Protein AF-A0AAW6NM40-F1 (afdb_monomer)

Secondary structure (DSSP, 8-state):
--HHHHHHHHHHHHHHHHHHHTT----PPP-HHHHHHHHHHHHTT--HHHHHHHHT--HHHHHHHHHHHHHHHHHHTT--GGGS--HHHHHHTTS-S-------

Nearest PDB structures (foldseek):
  6pax-assembly1_A  TM=9.022E-01  e=2.496E-01  Homo sapiens
  4ldz-assembly1_B  TM=6.324E-01  e=5.866E-01  Bacillus subtilis subsp. subtilis str. 168
  5z58-assembly1_L  TM=5.433E-01  e=6.690E-01  Homo sapiens
  4ld5-assembly1_B  TM=5.411E-01  e=4.510E-01  Staphylococcus aureus

Organism: Enterobacter cloacae (NCBI:txid550)

Foldseek 3Di:
DVVVVVVVVVVVVVVVVVCVVVVVCPDDDDDVVLLVQLVVCVVVPDDLVRSCVVSVHDSVVSVVSVVVVVVVVCVVVVVDPVPPCDVVNVVVVVPPDDDDPDDD

Structure (mmCIF, N/CA/C/O backbone):
data_AF-A0AAW6NM40-F1
#
_entry.id   AF-A0AAW6NM40-F1
#
loop_
_atom_site.group_PDB
_atom_site.id
_atom_site.type_symbol
_atom_site.label_atom_id
_atom_site.label_alt_id
_atom_site.label_comp_id
_atom_site.label_asym_id
_atom_site.label_entity_id
_atom_site.label_seq_id
_atom_site.pdbx_PDB_ins_code
_atom_site.Cartn_x
_atom_site.Cartn_y
_atom_site.Cartn_z
_atom_site.occupancy
_atom_site.B_iso_or_equiv
_atom_site.auth_seq_id
_atom_site.auth_comp_id
_atom_site.auth_asym_id
_atom_site.auth_atom_id
_atom_site.pdbx_PDB_model_num
ATOM 1 N N . ALA A 1 1 ? 33.547 -6.654 -26.523 1.00 64.56 1 ALA A N 1
ATOM 2 C CA . ALA A 1 1 ? 33.025 -7.336 -25.311 1.00 64.56 1 ALA A CA 1
ATOM 3 C C . ALA A 1 1 ? 32.233 -6.397 -24.396 1.00 64.56 1 ALA A C 1
ATOM 5 O O . ALA A 1 1 ? 31.207 -6.816 -23.873 1.00 64.56 1 ALA A O 1
ATOM 6 N N . ARG A 1 2 ? 32.677 -5.146 -24.194 1.00 71.62 2 ARG A N 1
ATOM 7 C CA . ARG A 1 2 ? 31.922 -4.124 -23.448 1.00 71.62 2 ARG A CA 1
ATOM 8 C C . ARG A 1 2 ? 30.795 -3.500 -24.282 1.00 71.62 2 ARG A C 1
ATOM 10 O O . ARG A 1 2 ? 29.689 -3.334 -23.779 1.00 71.62 2 ARG A O 1
ATOM 17 N N . ASP A 1 3 ? 31.061 -3.280 -25.563 1.00 74.50 3 ASP A N 1
ATOM 18 C CA . ASP A 1 3 ? 30.148 -2.585 -26.480 1.00 74.50 3 ASP A CA 1
ATOM 19 C C . ASP A 1 3 ? 28.810 -3.334 -26.658 1.00 74.50 3 ASP A C 1
ATOM 21 O O . ASP A 1 3 ? 27.743 -2.752 -26.492 1.00 74.50 3 ASP A O 1
ATOM 25 N N . ASP A 1 4 ? 28.837 -4.666 -26.794 1.00 87.94 4 ASP A N 1
ATOM 26 C CA . ASP A 1 4 ? 27.619 -5.497 -26.887 1.00 87.94 4 ASP A CA 1
ATOM 27 C C . ASP A 1 4 ? 26.735 -5.473 -25.624 1.00 87.94 4 ASP A C 1
ATOM 29 O O . ASP A 1 4 ? 25.537 -5.788 -25.659 1.00 87.94 4 ASP A O 1
ATOM 33 N N . TYR A 1 5 ? 27.320 -5.186 -24.458 1.00 91.38 5 TYR A N 1
ATOM 34 C CA . TYR A 1 5 ? 26.565 -5.029 -23.217 1.00 91.38 5 TYR A CA 1
ATOM 35 C C . TYR A 1 5 ? 25.898 -3.657 -23.165 1.00 91.38 5 TYR A C 1
ATOM 37 O O . TYR A 1 5 ? 24.708 -3.572 -22.849 1.00 91.38 5 TYR A O 1
ATOM 45 N N . GLU A 1 6 ? 26.644 -2.606 -23.506 1.00 92.81 6 GLU A N 1
ATOM 46 C CA . GLU A 1 6 ? 26.133 -1.237 -23.516 1.00 92.81 6 GLU A CA 1
ATOM 47 C C . GLU A 1 6 ? 24.982 -1.095 -24.525 1.00 92.81 6 GLU A C 1
ATOM 49 O O . GLU A 1 6 ? 23.908 -0.629 -24.142 1.00 92.81 6 GLU A O 1
ATOM 54 N N . ASP A 1 7 ? 25.108 -1.668 -25.726 1.00 93.44 7 ASP A N 1
ATOM 55 C CA . ASP A 1 7 ? 24.051 -1.663 -26.746 1.00 93.44 7 ASP A CA 1
ATOM 56 C C . ASP A 1 7 ? 22.775 -2.400 -26.314 1.00 93.44 7 ASP A C 1
ATOM 58 O O . ASP A 1 7 ? 21.651 -1.964 -26.592 1.00 93.44 7 ASP A O 1
ATOM 62 N N . ARG A 1 8 ? 22.909 -3.539 -25.620 1.00 94.38 8 ARG A N 1
ATOM 63 C CA . ARG A 1 8 ? 21.748 -4.273 -25.086 1.00 94.38 8 ARG A CA 1
ATOM 64 C C . ARG A 1 8 ? 21.065 -3.496 -23.973 1.00 94.38 8 ARG A C 1
ATOM 66 O O . ARG A 1 8 ? 19.834 -3.462 -23.928 1.00 94.38 8 ARG A O 1
ATOM 73 N N . ARG A 1 9 ? 21.846 -2.872 -23.089 1.00 96.31 9 ARG A N 1
ATOM 74 C CA . ARG A 1 9 ? 21.320 -2.063 -21.988 1.00 96.31 9 ARG A CA 1
ATOM 75 C C . ARG A 1 9 ? 20.595 -0.836 -22.530 1.00 96.31 9 ARG A C 1
ATOM 77 O O . ARG A 1 9 ? 19.531 -0.488 -22.024 1.00 96.31 9 ARG A O 1
ATOM 84 N N . GLU A 1 10 ? 21.135 -0.226 -23.577 1.00 95.19 10 GLU A N 1
ATOM 85 C CA . GLU A 1 10 ? 20.557 0.929 -24.253 1.00 95.19 10 GLU A CA 1
ATOM 86 C C . GLU A 1 10 ? 19.210 0.598 -24.902 1.00 95.19 10 GLU A C 1
ATOM 88 O O . GLU A 1 10 ? 18.198 1.231 -24.592 1.00 95.19 10 GLU A O 1
ATOM 93 N N . ARG A 1 11 ? 19.155 -0.474 -25.701 1.00 96.19 11 ARG A N 1
ATOM 94 C CA . ARG A 1 11 ? 17.899 -0.959 -26.295 1.00 96.19 11 ARG A CA 1
ATOM 95 C C . ARG A 1 11 ? 16.868 -1.349 -25.241 1.00 96.19 11 ARG A C 1
ATOM 97 O O . ARG A 1 11 ? 15.688 -1.032 -25.384 1.00 96.19 11 ARG A O 1
ATOM 104 N N . GLN A 1 12 ? 17.296 -2.005 -24.162 1.00 96.44 12 GLN A N 1
ATOM 105 C CA . GLN A 1 12 ? 16.398 -2.348 -23.063 1.00 96.44 12 GLN A CA 1
ATOM 106 C C . GLN A 1 12 ? 15.850 -1.090 -22.378 1.00 96.44 12 GLN A C 1
ATOM 108 O O . GLN A 1 12 ? 14.657 -1.036 -22.088 1.00 96.44 12 GLN A O 1
ATOM 113 N N . ARG A 1 13 ? 16.684 -0.063 -22.162 1.00 96.94 13 ARG A N 1
ATOM 114 C CA . ARG A 1 13 ? 16.249 1.212 -21.580 1.00 96.94 13 ARG A CA 1
ATOM 115 C C . ARG A 1 13 ? 15.188 1.883 -22.448 1.00 96.94 13 ARG A C 1
ATOM 117 O O . ARG A 1 13 ? 14.131 2.221 -21.923 1.00 96.94 13 ARG A O 1
ATOM 124 N N . GLN A 1 14 ? 15.440 2.005 -23.751 1.00 97.06 14 GLN A N 1
ATOM 125 C CA . GLN A 1 14 ? 14.494 2.591 -24.708 1.00 97.06 14 GLN A CA 1
ATOM 126 C C . GLN A 1 14 ? 13.169 1.812 -24.732 1.00 97.06 14 GLN A C 1
ATOM 128 O O . GLN A 1 14 ? 12.092 2.400 -24.652 1.00 97.06 14 GLN A O 1
ATOM 133 N N . GLY A 1 15 ? 13.225 0.476 -24.742 1.00 96.75 15 GLY A N 1
ATOM 134 C CA . GLY A 1 15 ? 12.026 -0.364 -24.681 1.00 96.75 15 GLY A CA 1
ATOM 135 C C . GLY A 1 15 ? 11.232 -0.205 -23.377 1.00 96.75 15 GLY A C 1
ATOM 136 O O . GLY A 1 15 ? 10.004 -0.113 -23.407 1.00 96.75 15 GLY A O 1
ATOM 137 N N . ILE A 1 16 ? 11.918 -0.130 -22.229 1.00 96.12 16 ILE A N 1
ATOM 138 C CA . ILE A 1 16 ? 11.286 0.126 -20.925 1.00 96.12 16 ILE A CA 1
ATOM 139 C C . ILE A 1 16 ? 10.621 1.503 -20.919 1.00 96.12 16 ILE A C 1
ATOM 141 O O . ILE A 1 16 ? 9.510 1.632 -20.408 1.00 96.12 16 ILE A O 1
ATOM 145 N N . GLU A 1 17 ? 11.273 2.520 -21.475 1.00 96.31 17 GLU A N 1
ATOM 146 C CA . GLU A 1 17 ? 10.743 3.879 -21.544 1.00 96.31 17 GLU A CA 1
ATOM 147 C C . GLU A 1 17 ? 9.464 3.946 -22.383 1.00 96.31 17 GLU A C 1
ATOM 149 O O . GLU A 1 17 ? 8.436 4.404 -21.880 1.00 96.31 17 GLU A O 1
ATOM 154 N N . LEU A 1 18 ? 9.470 3.370 -23.588 1.00 96.81 18 LEU A N 1
ATOM 155 C CA . LEU A 1 18 ? 8.276 3.268 -24.433 1.00 96.81 18 LEU A CA 1
ATOM 156 C C . LEU A 1 18 ? 7.137 2.513 -23.727 1.00 96.81 18 LEU A C 1
ATOM 158 O O . LEU A 1 18 ? 5.9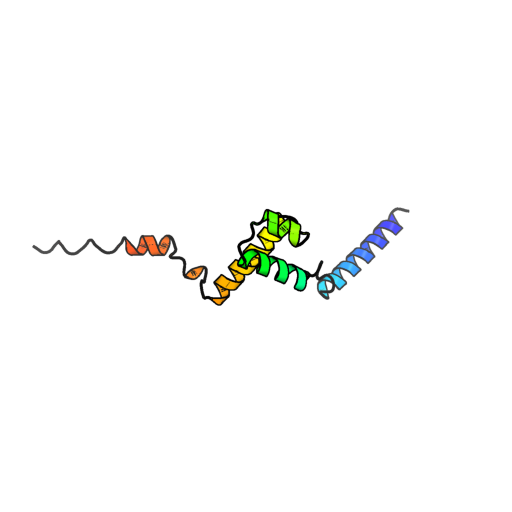81 2.933 -23.758 1.00 96.81 18 LEU A O 1
ATOM 162 N N . ALA A 1 19 ? 7.441 1.415 -23.030 1.00 94.62 19 ALA A N 1
ATOM 163 C CA . ALA A 1 19 ? 6.438 0.648 -22.292 1.00 94.62 19 ALA A CA 1
ATOM 164 C C . ALA A 1 19 ? 5.916 1.368 -21.029 1.00 94.62 19 ALA A C 1
ATOM 166 O O . ALA A 1 19 ? 4.756 1.168 -20.648 1.00 94.62 19 ALA A O 1
ATOM 167 N N . ARG A 1 20 ? 6.736 2.213 -20.386 1.00 93.81 20 ARG A N 1
ATOM 168 C CA . ARG A 1 20 ? 6.313 3.114 -19.300 1.00 93.81 20 ARG A CA 1
ATOM 169 C C . ARG A 1 20 ? 5.393 4.211 -19.827 1.00 93.81 20 ARG A C 1
ATOM 171 O O . ARG A 1 20 ? 4.332 4.398 -19.240 1.00 93.81 20 ARG A O 1
ATOM 178 N N . GLN A 1 21 ? 5.745 4.858 -20.941 1.00 94.56 21 GLN A N 1
ATOM 179 C CA . GLN A 1 21 ? 4.907 5.866 -21.606 1.00 94.56 21 GLN A CA 1
ATOM 180 C C . GLN A 1 21 ? 3.559 5.275 -22.045 1.00 94.56 21 GLN A C 1
ATOM 182 O O . GLN A 1 21 ? 2.512 5.872 -21.820 1.00 94.56 21 GLN A O 1
ATOM 187 N N . ALA A 1 22 ? 3.560 4.041 -22.559 1.00 95.06 22 ALA A N 1
ATOM 188 C CA . ALA A 1 22 ? 2.344 3.296 -22.890 1.00 95.06 22 ALA A CA 1
ATOM 189 C C . ALA A 1 22 ? 1.562 2.771 -21.661 1.00 95.06 22 ALA A C 1
ATOM 191 O O . ALA A 1 22 ? 0.585 2.035 -21.816 1.00 95.06 22 ALA A O 1
ATOM 192 N N . GLY A 1 23 ? 1.991 3.074 -20.429 1.00 91.69 23 GLY A N 1
ATOM 193 C CA . GLY A 1 23 ? 1.272 2.728 -19.198 1.00 91.69 23 GLY A CA 1
ATOM 194 C C . GLY A 1 23 ? 1.181 1.226 -18.896 1.00 91.69 23 GLY A C 1
ATOM 195 O O . GLY A 1 23 ? 0.282 0.789 -18.167 1.00 91.69 23 GLY A O 1
ATOM 196 N N . ARG A 1 24 ? 2.081 0.403 -19.455 1.00 92.25 24 ARG A N 1
ATOM 197 C CA . ARG A 1 24 ? 2.042 -1.064 -19.284 1.00 92.25 24 ARG A CA 1
ATOM 198 C C . ARG A 1 24 ? 2.490 -1.498 -17.885 1.00 92.25 24 ARG A C 1
ATOM 200 O O . ARG A 1 24 ? 1.982 -2.484 -17.353 1.00 92.25 24 ARG A O 1
ATOM 207 N N . TYR A 1 25 ? 3.391 -0.745 -17.257 1.00 91.69 25 TYR A N 1
ATOM 208 C CA . TYR A 1 25 ? 3.877 -1.016 -15.902 1.00 91.69 25 TYR A CA 1
ATOM 209 C C . TYR A 1 25 ? 2.946 -0.416 -14.841 1.00 91.69 25 TYR A C 1
ATOM 211 O O . TYR A 1 25 ? 3.161 0.690 -14.362 1.00 91.69 25 TYR A O 1
ATOM 219 N N . LYS A 1 26 ? 1.917 -1.170 -14.440 1.00 89.31 26 LYS A N 1
ATOM 220 C CA . LYS A 1 26 ? 0.949 -0.762 -13.396 1.00 89.31 26 LYS A CA 1
ATOM 221 C C . LYS A 1 26 ? 1.322 -1.230 -11.981 1.00 89.31 26 LYS A C 1
ATOM 223 O O . LYS A 1 26 ? 0.546 -1.056 -11.046 1.00 89.31 26 LYS A O 1
ATOM 228 N N . GLY A 1 27 ? 2.490 -1.858 -11.830 1.00 91.38 27 GLY A N 1
ATOM 229 C CA . GLY A 1 27 ? 2.925 -2.476 -10.578 1.00 91.38 27 GLY A CA 1
ATOM 230 C C . GLY A 1 27 ? 2.069 -3.678 -10.159 1.00 91.38 27 GLY A C 1
ATOM 231 O O . GLY A 1 27 ? 1.289 -4.230 -10.941 1.00 91.38 27 GLY A O 1
ATOM 232 N N . ARG A 1 28 ? 2.229 -4.104 -8.901 1.00 89.62 28 ARG A N 1
ATOM 233 C CA . ARG A 1 28 ? 1.450 -5.206 -8.323 1.00 89.62 28 ARG A CA 1
ATOM 234 C C . ARG A 1 28 ? 0.054 -4.713 -7.957 1.00 89.62 28 ARG A C 1
ATOM 236 O O . ARG A 1 28 ? -0.097 -3.861 -7.086 1.00 89.62 28 ARG A O 1
ATOM 243 N N . ARG A 1 29 ? -0.973 -5.294 -8.578 1.00 87.25 29 ARG A N 1
ATOM 244 C CA . ARG A 1 29 ? -2.366 -5.000 -8.223 1.00 87.25 29 ARG A CA 1
ATOM 245 C C . ARG A 1 29 ? -2.686 -5.529 -6.827 1.00 87.25 29 ARG A C 1
ATOM 247 O O . ARG A 1 29 ? -2.255 -6.620 -6.446 1.00 87.25 29 ARG A O 1
ATOM 254 N N . ALA A 1 30 ? -3.438 -4.742 -6.067 1.00 88.31 30 ALA A N 1
ATOM 255 C CA . ALA A 1 30 ? -3.975 -5.181 -4.790 1.00 88.31 30 ALA A CA 1
ATOM 256 C C . ALA A 1 30 ? -5.041 -6.266 -5.006 1.00 88.31 30 ALA A C 1
ATOM 258 O O . ALA A 1 30 ? -5.800 -6.200 -5.968 1.00 88.31 30 ALA A O 1
ATOM 259 N N . ASP A 1 31 ? -5.103 -7.242 -4.099 1.00 91.44 31 ASP A N 1
ATOM 260 C CA . ASP A 1 31 ? -6.164 -8.250 -4.084 1.00 91.44 31 ASP A CA 1
ATOM 261 C C . ASP A 1 31 ? -7.399 -7.660 -3.376 1.00 91.44 31 ASP A C 1
ATOM 263 O O . ASP A 1 31 ? -7.349 -7.437 -2.159 1.00 91.44 31 ASP A O 1
ATOM 267 N N . PRO A 1 32 ? -8.493 -7.367 -4.102 1.00 91.00 32 PRO A N 1
ATOM 268 C CA . PRO A 1 32 ? -9.659 -6.711 -3.521 1.00 91.00 32 PRO A CA 1
ATOM 269 C C . PRO A 1 32 ? -10.373 -7.600 -2.498 1.00 91.00 32 PRO A C 1
ATOM 271 O O . PRO A 1 32 ? -10.874 -7.084 -1.501 1.00 91.00 32 PRO A O 1
ATOM 274 N N . LYS A 1 33 ? -10.376 -8.928 -2.687 1.00 92.44 33 LYS A N 1
ATOM 275 C CA . LYS A 1 33 ? -11.073 -9.862 -1.790 1.00 92.44 33 LYS A CA 1
ATOM 276 C C . LYS A 1 33 ? -10.390 -9.916 -0.430 1.00 92.44 33 LYS A C 1
ATOM 278 O O . LYS A 1 33 ? -11.038 -9.749 0.600 1.00 92.44 33 LYS A O 1
ATOM 283 N N . ARG A 1 34 ? -9.063 -10.071 -0.425 1.00 91.88 34 ARG A N 1
ATOM 284 C CA . ARG A 1 34 ? -8.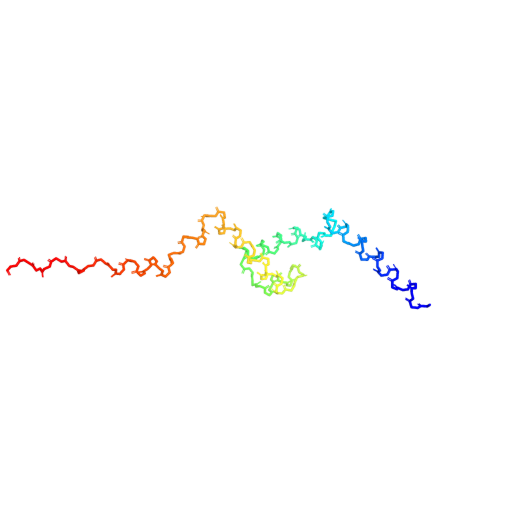278 -10.072 0.821 1.00 91.88 34 ARG A CA 1
ATOM 285 C C . ARG A 1 34 ? -8.362 -8.734 1.548 1.00 91.88 34 ARG A C 1
ATOM 287 O O . ARG A 1 34 ? -8.430 -8.698 2.772 1.00 91.88 34 ARG A O 1
ATOM 294 N N . ARG A 1 35 ? -8.390 -7.620 0.811 1.00 94.12 35 ARG A N 1
ATOM 295 C CA . ARG A 1 35 ? -8.580 -6.296 1.417 1.00 94.12 35 ARG A CA 1
ATOM 296 C C . ARG A 1 35 ? -9.960 -6.148 2.052 1.00 94.12 35 ARG A C 1
ATOM 298 O O . ARG A 1 35 ? -10.034 -5.663 3.175 1.00 94.12 35 ARG A O 1
ATOM 305 N N . ALA A 1 36 ? -11.021 -6.607 1.390 1.00 93.81 36 ALA A N 1
ATOM 306 C CA . ALA A 1 36 ? -12.365 -6.616 1.965 1.00 93.81 36 ALA A CA 1
ATOM 307 C C . ALA A 1 36 ? -12.429 -7.452 3.255 1.00 93.81 36 ALA A C 1
ATOM 309 O O . ALA A 1 36 ? -13.019 -7.013 4.238 1.00 93.81 36 ALA A O 1
ATOM 310 N N . GLN A 1 37 ? -11.745 -8.601 3.293 1.00 94.81 37 GLN A N 1
ATOM 311 C CA . GLN A 1 37 ? -11.633 -9.427 4.498 1.00 94.81 37 GLN A CA 1
ATOM 312 C C . GLN A 1 37 ? -10.968 -8.674 5.663 1.00 94.81 37 GLN A C 1
ATOM 314 O O . GLN A 1 37 ? -11.485 -8.694 6.777 1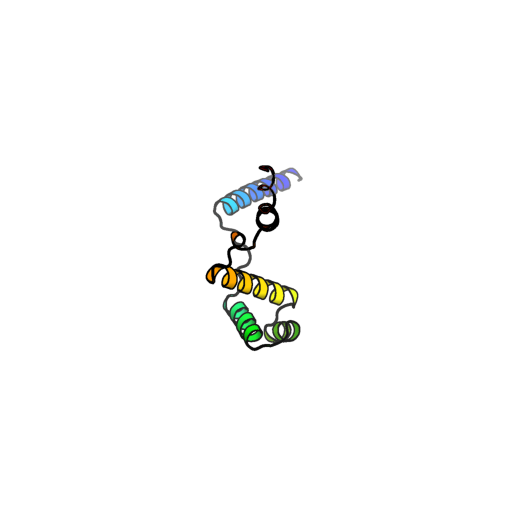.00 94.81 37 GLN A O 1
ATOM 319 N N . VAL A 1 38 ? -9.858 -7.966 5.415 1.00 95.25 38 VAL A N 1
ATOM 320 C CA . VAL A 1 38 ? -9.196 -7.130 6.437 1.00 95.25 38 VAL A CA 1
ATOM 321 C C . VAL A 1 38 ? -10.150 -6.065 6.975 1.00 95.25 38 VAL A C 1
ATOM 323 O O . VAL A 1 38 ? -10.222 -5.866 8.185 1.00 95.25 38 VAL A O 1
ATOM 326 N N . VAL A 1 39 ? -10.898 -5.393 6.097 1.00 95.25 39 VAL A N 1
ATOM 327 C CA . VAL A 1 39 ? -11.859 -4.359 6.506 1.00 95.25 39 VAL A CA 1
ATOM 328 C C . VAL A 1 39 ? -12.982 -4.950 7.351 1.00 95.25 39 VAL A C 1
ATOM 330 O O . VAL A 1 39 ? -13.295 -4.391 8.398 1.00 95.25 39 VAL A O 1
ATOM 333 N N . ALA A 1 40 ? -13.544 -6.091 6.949 1.00 95.62 40 ALA A N 1
ATOM 334 C CA . ALA A 1 40 ? -14.596 -6.769 7.702 1.00 95.62 40 ALA A CA 1
ATOM 335 C C . ALA A 1 40 ? -14.131 -7.147 9.119 1.00 95.62 40 ALA A C 1
ATOM 337 O O . ALA A 1 40 ? -14.808 -6.822 10.090 1.00 95.62 40 ALA A O 1
ATOM 338 N N . LEU A 1 41 ? -12.936 -7.738 9.244 1.00 95.31 41 LEU A N 1
ATOM 339 C CA . LEU A 1 41 ? -12.343 -8.100 10.537 1.00 95.31 41 LEU A CA 1
ATOM 340 C C . LEU A 1 41 ? -12.065 -6.874 11.423 1.00 95.31 41 LEU A C 1
ATOM 342 O O . LEU A 1 41 ? -12.237 -6.916 12.640 1.00 95.31 41 LEU A O 1
ATOM 346 N N . ARG A 1 42 ? -11.643 -5.753 10.830 1.00 95.19 42 ARG A N 1
ATOM 347 C CA . ARG A 1 42 ? -11.425 -4.511 11.583 1.00 95.19 42 ARG A CA 1
ATOM 348 C C . ARG A 1 42 ? -12.736 -3.880 12.041 1.00 95.19 42 ARG A C 1
ATOM 350 O O . ARG A 1 42 ? -12.803 -3.432 13.182 1.00 95.19 42 ARG A O 1
ATOM 357 N N . LYS A 1 43 ? -13.775 -3.895 11.201 1.00 94.31 43 LYS A N 1
ATOM 358 C CA . LYS A 1 43 ? -15.119 -3.415 11.561 1.00 94.31 43 LYS A CA 1
ATOM 359 C C . LYS A 1 43 ? -15.784 -4.289 12.630 1.00 94.31 43 LYS A C 1
ATOM 361 O O . LYS A 1 43 ? -16.529 -3.761 13.443 1.00 94.31 43 LYS A O 1
ATOM 366 N N . SER A 1 44 ? -15.462 -5.583 12.700 1.00 94.44 44 SER A N 1
ATOM 367 C CA . SER A 1 44 ? -15.938 -6.477 13.766 1.00 94.44 44 SER A CA 1
ATOM 368 C C . SER A 1 44 ? -15.151 -6.371 15.084 1.00 94.44 44 SER A C 1
ATOM 370 O O . SER A 1 44 ? -15.376 -7.171 15.987 1.00 94.44 44 SER A O 1
ATOM 372 N N . GLY A 1 45 ? -14.215 -5.422 15.212 1.00 94.50 45 GLY A N 1
ATOM 373 C CA . GLY A 1 45 ? -13.527 -5.118 16.474 1.00 94.50 45 GLY A CA 1
ATOM 374 C C . GLY A 1 45 ? -12.248 -5.915 16.761 1.00 94.50 45 GLY A C 1
ATOM 375 O O . GLY A 1 45 ? -11.664 -5.749 17.832 1.00 94.50 45 GLY A O 1
ATOM 376 N N . TYR A 1 46 ? -11.751 -6.747 15.836 1.00 95.44 46 TYR A N 1
ATOM 377 C CA . TYR A 1 46 ? -10.487 -7.466 16.054 1.00 95.44 46 TYR A CA 1
ATOM 378 C C . TYR A 1 46 ? -9.291 -6.515 16.113 1.00 95.44 46 TYR A C 1
ATOM 380 O O . TYR A 1 46 ? -9.204 -5.554 15.348 1.00 95.44 46 TYR A O 1
ATOM 388 N N . SER A 1 47 ? -8.303 -6.824 16.961 1.00 95.94 47 SER A N 1
ATOM 389 C CA . SER A 1 47 ? -7.041 -6.076 17.025 1.00 95.94 47 SER A CA 1
ATOM 390 C C . SER A 1 47 ? -6.248 -6.168 15.712 1.00 95.94 47 SER A C 1
ATOM 392 O O . SER A 1 47 ? -6.467 -7.053 14.880 1.00 95.94 47 SER A O 1
ATOM 394 N N . ILE A 1 48 ? -5.303 -5.245 15.511 1.00 94.56 48 ILE A N 1
ATOM 395 C CA . ILE A 1 48 ? -4.477 -5.194 14.292 1.00 94.56 48 ILE A CA 1
ATOM 396 C C . ILE A 1 48 ? -3.660 -6.479 14.132 1.00 94.56 48 ILE A C 1
ATOM 398 O O . ILE A 1 48 ? -3.625 -7.044 13.041 1.00 94.56 48 ILE A O 1
ATOM 402 N N . ASN A 1 49 ? -3.054 -6.963 15.219 1.00 96.19 49 ASN A N 1
ATOM 403 C CA . ASN A 1 49 ? -2.260 -8.191 15.203 1.00 96.19 49 ASN A CA 1
ATOM 404 C C . ASN A 1 49 ? -3.140 -9.406 14.903 1.00 96.19 49 ASN A C 1
ATOM 406 O O . ASN A 1 49 ? -2.802 -10.205 14.035 1.00 96.19 49 ASN A O 1
ATOM 410 N N . LYS A 1 50 ? -4.324 -9.488 15.525 1.00 95.06 50 LYS A N 1
ATOM 411 C CA . LYS A 1 50 ? -5.228 -10.612 15.278 1.00 95.06 50 LYS A CA 1
ATOM 412 C C . LYS A 1 50 ? -5.761 -10.626 13.845 1.00 95.06 50 LYS A C 1
ATOM 414 O O . LYS A 1 50 ? -5.866 -11.677 13.225 1.00 95.06 50 LYS A O 1
ATOM 419 N N . THR A 1 51 ? -6.041 -9.449 13.293 1.00 96.12 51 THR A N 1
ATOM 420 C CA . THR A 1 51 ? -6.452 -9.299 11.892 1.00 96.12 51 THR A CA 1
ATOM 421 C C . THR A 1 51 ? -5.333 -9.704 10.930 1.00 96.12 51 THR A C 1
ATOM 423 O O . THR A 1 51 ? -5.596 -10.346 9.919 1.00 96.12 51 THR A O 1
ATOM 426 N N . ALA A 1 52 ? -4.087 -9.336 11.240 1.00 95.81 52 ALA A N 1
ATOM 427 C CA . ALA A 1 52 ? -2.911 -9.676 10.445 1.00 95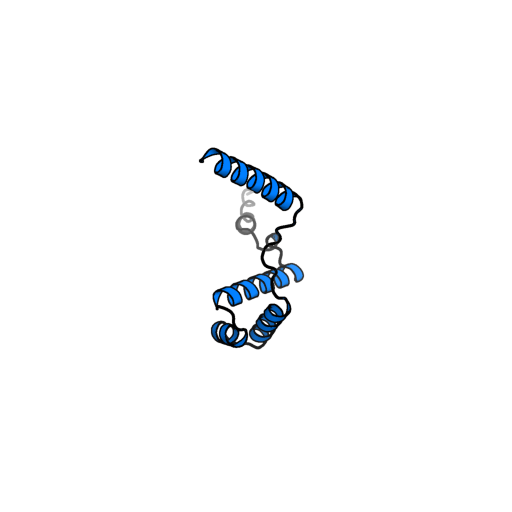.81 52 ALA A CA 1
ATOM 428 C C . ALA A 1 52 ? -2.711 -11.199 10.353 1.00 95.81 52 ALA A C 1
ATOM 430 O O . ALA A 1 52 ? -2.565 -11.723 9.249 1.00 95.81 52 ALA A O 1
ATOM 431 N N . GLU A 1 53 ? -2.815 -11.903 11.484 1.00 95.06 53 GLU A N 1
ATOM 432 C CA . GLU A 1 53 ? -2.785 -13.371 11.543 1.00 95.06 53 GLU A CA 1
ATOM 433 C C . GLU A 1 53 ? -3.893 -14.004 10.692 1.00 95.06 53 GLU A C 1
ATOM 435 O O . GLU A 1 53 ? -3.617 -14.847 9.842 1.00 95.06 53 GLU A O 1
ATOM 440 N N . LEU A 1 54 ? -5.146 -13.573 10.883 1.00 93.50 54 LEU A N 1
ATOM 441 C CA . LEU A 1 54 ? -6.312 -14.170 10.220 1.00 93.50 54 LEU A CA 1
ATOM 442 C C . LEU A 1 54 ? -6.362 -13.892 8.710 1.00 93.50 54 LEU A C 1
ATOM 444 O O . LEU A 1 54 ? -6.828 -14.732 7.944 1.00 93.50 54 LEU A O 1
ATOM 448 N N . ALA A 1 55 ? -5.893 -12.721 8.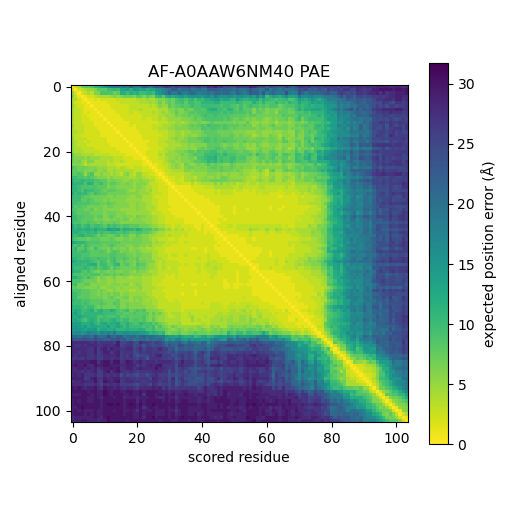272 1.00 91.69 55 ALA A N 1
ATOM 449 C CA . ALA A 1 55 ? -5.864 -12.337 6.860 1.00 91.69 55 ALA A CA 1
ATOM 450 C C . ALA A 1 55 ? -4.566 -12.750 6.135 1.00 91.69 55 ALA A C 1
ATOM 452 O O . ALA A 1 55 ? -4.463 -12.580 4.917 1.00 91.69 55 ALA A O 1
ATOM 453 N N . GLY A 1 56 ? -3.560 -13.252 6.862 1.00 92.94 56 GLY A N 1
ATOM 454 C CA . GLY A 1 56 ? -2.249 -13.602 6.307 1.00 92.94 56 GLY A CA 1
ATOM 455 C C . GLY A 1 56 ? -1.454 -12.390 5.806 1.00 92.94 56 GLY A C 1
ATOM 456 O O . GLY A 1 56 ? -0.764 -12.472 4.788 1.00 92.94 56 GLY A O 1
ATOM 457 N N . TYR A 1 57 ? -1.575 -11.247 6.484 1.00 94.94 57 TYR A N 1
ATOM 458 C CA . TYR A 1 57 ? -0.844 -10.016 6.173 1.00 94.94 57 TYR A CA 1
ATOM 459 C C . TYR A 1 57 ? 0.076 -9.600 7.318 1.00 94.94 57 TYR A C 1
ATOM 461 O O . TYR A 1 57 ? -0.084 -10.029 8.451 1.00 94.94 57 TYR A O 1
ATOM 469 N N . SER A 1 58 ? 1.034 -8.713 7.036 1.00 95.69 58 SER A N 1
ATOM 470 C CA . SER A 1 58 ? 1.795 -8.049 8.095 1.00 95.69 58 SER A CA 1
ATOM 471 C C . SER A 1 58 ? 0.952 -6.967 8.776 1.00 95.69 58 SER A C 1
ATOM 473 O O . SER A 1 58 ? 0.080 -6.349 8.156 1.00 95.69 58 SER A O 1
ATOM 475 N N . ALA A 1 59 ? 1.258 -6.663 10.039 1.00 95.75 59 ALA A N 1
ATOM 476 C CA . ALA A 1 59 ? 0.605 -5.573 10.766 1.00 95.75 59 ALA A CA 1
ATOM 477 C C . ALA A 1 59 ? 0.726 -4.221 10.032 1.00 95.75 59 ALA A C 1
ATOM 479 O O . ALA A 1 59 ? -0.220 -3.435 10.023 1.00 95.75 59 ALA A O 1
ATOM 480 N N . ALA A 1 60 ? 1.856 -3.961 9.363 1.00 96.94 60 ALA A N 1
ATOM 481 C CA . ALA A 1 60 ? 2.056 -2.753 8.561 1.00 96.94 60 ALA A CA 1
ATOM 482 C C . ALA A 1 60 ? 1.089 -2.680 7.366 1.00 96.94 60 ALA A C 1
ATOM 484 O O . ALA A 1 60 ? 0.495 -1.633 7.107 1.00 96.94 60 ALA A O 1
ATOM 485 N N . GLN A 1 61 ? 0.875 -3.803 6.674 1.00 94.94 61 GLN A N 1
ATOM 486 C CA . GLN A 1 61 ? -0.076 -3.881 5.568 1.00 94.94 61 GLN A CA 1
ATOM 487 C C . GLN A 1 61 ? -1.513 -3.645 6.059 1.00 94.94 61 GLN A C 1
ATOM 489 O O . GLN A 1 61 ? -2.251 -2.897 5.423 1.00 94.94 61 GLN A O 1
ATOM 494 N N . VAL A 1 62 ? -1.900 -4.227 7.200 1.00 96.12 62 VAL A N 1
ATOM 495 C CA . VAL A 1 62 ? -3.227 -4.009 7.805 1.00 96.12 62 VAL A CA 1
ATOM 496 C C . VAL A 1 62 ? -3.430 -2.538 8.174 1.00 96.12 62 VAL A C 1
ATOM 498 O O . VAL A 1 62 ? -4.461 -1.968 7.824 1.00 96.12 62 VAL A O 1
ATOM 501 N N . LYS A 1 63 ? -2.438 -1.896 8.807 1.00 96.50 63 LYS A N 1
ATOM 502 C CA . LYS A 1 63 ? -2.475 -0.458 9.131 1.00 96.50 63 LYS A CA 1
ATOM 503 C C . LYS A 1 63 ? -2.669 0.402 7.884 1.00 96.50 63 LYS A C 1
ATOM 505 O O . LYS A 1 63 ? -3.535 1.270 7.876 1.00 96.50 63 LYS A O 1
ATOM 510 N N . ARG A 1 64 ? -1.909 0.128 6.820 1.00 95.19 64 ARG A N 1
ATOM 511 C CA . ARG A 1 64 ? -2.022 0.854 5.548 1.00 95.19 64 ARG A CA 1
ATOM 512 C C . ARG A 1 64 ? -3.407 0.695 4.920 1.00 95.19 64 ARG A C 1
ATOM 514 O O . ARG A 1 64 ? -4.013 1.687 4.535 1.00 95.19 64 ARG A O 1
ATOM 521 N N . ILE A 1 65 ? -3.922 -0.536 4.848 1.00 94.31 65 ILE A N 1
ATOM 522 C CA . ILE A 1 65 ? -5.268 -0.810 4.318 1.00 94.31 65 ILE A CA 1
ATOM 523 C C . ILE A 1 65 ? -6.325 -0.046 5.125 1.00 94.31 65 ILE A C 1
ATOM 525 O O . ILE A 1 65 ? -7.226 0.540 4.535 1.00 94.31 65 ILE A O 1
ATOM 529 N N . TRP A 1 66 ? -6.204 -0.032 6.455 1.00 95.25 66 TRP A N 1
ATOM 530 C CA . TRP A 1 66 ? -7.146 0.657 7.336 1.00 95.25 66 TRP A CA 1
ATOM 531 C C . TRP A 1 66 ? -7.109 2.181 7.172 1.00 95.25 66 TRP A C 1
ATOM 533 O O . TRP A 1 66 ? -8.161 2.807 7.083 1.00 95.25 66 TRP A O 1
ATOM 543 N N . ALA A 1 67 ? -5.917 2.772 7.062 1.00 93.81 67 ALA A N 1
ATOM 544 C CA . ALA A 1 67 ? -5.759 4.203 6.813 1.00 93.81 67 ALA A CA 1
ATOM 545 C C . ALA A 1 67 ? -6.369 4.623 5.464 1.00 93.81 67 ALA A C 1
ATOM 547 O O . ALA A 1 67 ? -7.098 5.608 5.402 1.00 93.81 67 ALA A O 1
ATOM 548 N N . GLU A 1 68 ? -6.133 3.847 4.400 1.00 93.25 68 GLU A N 1
ATOM 549 C CA . GLU A 1 68 ? -6.715 4.105 3.074 1.00 93.25 68 GLU A CA 1
ATOM 550 C C . GLU A 1 68 ? -8.255 4.078 3.108 1.00 93.25 68 GLU A C 1
ATOM 552 O O . GLU A 1 68 ? -8.901 4.885 2.445 1.00 93.25 68 GLU A O 1
ATOM 557 N N . VAL A 1 69 ? -8.849 3.174 3.896 1.00 93.00 69 VAL A N 1
ATOM 558 C CA . VAL A 1 69 ? -10.311 3.068 4.050 1.00 93.00 69 VAL A CA 1
ATOM 559 C C . VAL A 1 69 ? -10.872 4.233 4.855 1.00 93.00 69 VAL A C 1
ATOM 561 O O . VAL A 1 69 ? -11.829 4.852 4.410 1.00 93.00 69 VAL A O 1
ATOM 564 N N . SER A 1 70 ? -10.248 4.586 5.980 1.00 89.00 70 SER A N 1
ATOM 565 C CA . SER A 1 70 ? -10.676 5.724 6.800 1.00 89.00 70 SER A CA 1
ATOM 566 C C . SER A 1 70 ? -10.598 7.047 6.031 1.00 89.00 70 SER A C 1
ATOM 568 O O . SER A 1 70 ? -11.522 7.850 6.100 1.00 89.00 70 SER A O 1
ATOM 570 N N . GLN A 1 71 ? -9.549 7.253 5.229 1.00 87.06 71 GLN A N 1
ATOM 571 C CA . GLN A 1 71 ? -9.450 8.420 4.347 1.00 87.06 71 GLN A CA 1
ATOM 572 C C . GLN A 1 71 ? -10.519 8.416 3.249 1.00 87.06 71 GLN A C 1
ATOM 574 O O . GLN A 1 71 ? -11.018 9.476 2.881 1.00 87.06 71 GLN A O 1
ATOM 579 N N . ALA A 1 72 ? -10.859 7.249 2.696 1.00 87.19 72 ALA A N 1
ATOM 580 C CA . ALA A 1 72 ? -11.928 7.138 1.709 1.00 87.19 72 ALA A CA 1
ATOM 581 C C . ALA A 1 72 ? -13.299 7.452 2.328 1.00 87.19 72 ALA A C 1
ATOM 583 O O . ALA A 1 72 ? -14.063 8.207 1.733 1.00 87.19 72 ALA A O 1
ATOM 584 N N . GLU A 1 73 ? -13.580 6.935 3.526 1.00 86.25 73 GLU A N 1
ATOM 585 C CA . GLU A 1 73 ? -14.797 7.238 4.287 1.00 86.25 73 GLU A CA 1
ATOM 586 C C . GLU A 1 73 ? -14.863 8.739 4.629 1.00 86.25 73 GLU A C 1
ATOM 588 O O . GLU A 1 73 ? -15.870 9.378 4.345 1.00 86.25 73 GLU A O 1
ATOM 593 N N . ALA A 1 74 ? -13.773 9.346 5.114 1.00 83.06 74 ALA A N 1
ATOM 594 C CA . ALA A 1 74 ? -13.707 10.786 5.394 1.00 83.06 74 ALA A CA 1
ATOM 595 C C . ALA A 1 74 ? -14.031 11.646 4.157 1.00 83.06 74 ALA A C 1
ATOM 597 O O . ALA A 1 74 ? -14.847 12.562 4.231 1.00 83.06 74 ALA A O 1
ATOM 598 N N . LYS A 1 75 ? -13.465 11.297 2.994 1.00 81.88 75 LYS A N 1
ATOM 599 C CA . LYS A 1 75 ? -13.768 11.968 1.718 1.00 81.88 75 LYS A CA 1
ATOM 600 C C . LYS A 1 75 ? -15.229 11.806 1.302 1.00 81.88 75 LYS A C 1
ATOM 602 O O . LYS A 1 75 ? -15.811 12.741 0.767 1.00 81.88 75 LYS A O 1
ATOM 607 N N . GLN A 1 76 ? -15.819 10.628 1.518 1.00 80.00 76 GLN A N 1
ATOM 608 C CA . GLN A 1 76 ? -17.225 10.374 1.188 1.00 80.00 76 GLN A CA 1
ATOM 609 C C . GLN A 1 76 ? -18.190 11.129 2.102 1.00 80.00 76 GLN A C 1
ATOM 611 O O . GLN A 1 76 ? -19.228 11.587 1.637 1.00 80.00 76 GLN A O 1
ATOM 616 N N . HIS A 1 77 ? -17.842 11.283 3.377 1.00 76.44 77 HIS A N 1
ATOM 617 C CA . HIS A 1 77 ? -18.650 12.005 4.356 1.00 76.44 77 HIS A CA 1
ATOM 618 C C . HIS A 1 77 ? -18.435 13.526 4.331 1.00 76.44 77 HIS A C 1
ATOM 620 O O . HIS A 1 77 ? -18.964 14.220 5.192 1.00 76.44 77 HIS A O 1
ATOM 626 N N . GLY A 1 78 ? -17.698 14.051 3.344 1.00 63.12 78 GLY A N 1
ATOM 627 C CA . GLY A 1 78 ? -17.511 15.490 3.161 1.00 63.12 78 GLY A CA 1
ATOM 628 C C . GLY A 1 78 ? -16.558 16.136 4.166 1.00 63.12 78 GLY A C 1
ATOM 629 O O . GLY A 1 78 ? -16.507 17.356 4.230 1.00 63.12 78 GLY A O 1
ATOM 630 N N . ALA A 1 79 ? -15.770 15.351 4.911 1.00 59.53 79 ALA A N 1
ATOM 631 C CA . ALA A 1 79 ? -14.676 15.880 5.718 1.00 59.53 79 ALA A CA 1
ATOM 632 C C . ALA A 1 79 ? -13.523 16.285 4.780 1.00 59.53 79 ALA A C 1
ATOM 634 O O . ALA A 1 79 ? -12.578 15.523 4.548 1.00 59.53 79 ALA A O 1
ATOM 635 N N . PHE A 1 80 ? -13.645 17.454 4.151 1.00 51.31 80 PHE A N 1
ATOM 636 C CA . PHE A 1 80 ? -12.562 18.067 3.390 1.00 51.31 80 PHE A CA 1
ATOM 637 C C . PHE A 1 80 ? -11.471 18.551 4.352 1.00 51.31 80 PHE A C 1
ATOM 639 O O . PHE A 1 80 ? -11.751 18.996 5.45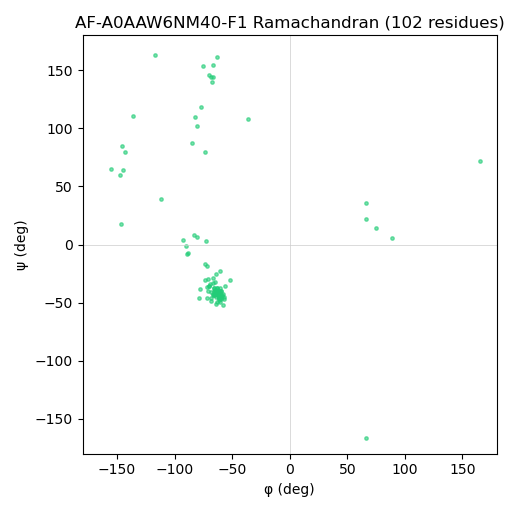8 1.00 51.31 80 PHE A O 1
ATOM 646 N N . VAL A 1 81 ? -10.208 18.486 3.919 1.00 52.53 81 VAL A N 1
ATOM 647 C CA . VAL A 1 81 ? -9.069 19.066 4.661 1.00 52.53 81 VAL A CA 1
ATOM 648 C C . VAL A 1 81 ? -9.232 20.586 4.835 1.00 52.53 81 VAL A C 1
ATOM 650 O O . VAL A 1 81 ? -8.681 21.141 5.774 1.00 52.53 81 VAL A O 1
ATOM 653 N N . GLU A 1 82 ? -10.027 21.236 3.978 1.00 51.66 82 GLU A N 1
ATOM 654 C CA . GLU A 1 82 ? -10.372 22.664 4.061 1.00 51.66 82 GLU A CA 1
ATOM 655 C C . GLU A 1 82 ? -11.374 23.006 5.178 1.00 51.66 82 GLU A C 1
ATOM 657 O O . GLU A 1 82 ? -11.467 24.162 5.562 1.00 51.66 82 GLU A O 1
ATOM 662 N N . ASP A 1 83 ? -12.092 22.020 5.728 1.00 53.22 83 ASP A N 1
ATOM 663 C CA . ASP A 1 83 ? -13.079 22.223 6.805 1.00 53.22 83 ASP A CA 1
ATOM 664 C C . ASP A 1 83 ? -12.441 22.109 8.208 1.00 53.22 83 ASP A C 1
ATOM 666 O O . ASP A 1 83 ? -13.091 22.267 9.243 1.00 53.22 83 ASP A O 1
ATOM 670 N N . ALA A 1 84 ? -11.137 21.817 8.262 1.00 58.91 84 ALA A N 1
ATOM 671 C CA . ALA A 1 84 ? -10.350 21.951 9.475 1.00 58.91 84 ALA A CA 1
ATOM 672 C C . ALA A 1 84 ? -9.975 23.430 9.629 1.00 58.91 84 ALA A C 1
ATOM 674 O O . ALA A 1 84 ? -9.061 23.880 8.946 1.00 58.91 84 ALA A O 1
ATOM 675 N N . LEU A 1 85 ? -10.681 24.157 10.510 1.00 57.56 85 LEU A N 1
ATOM 676 C CA . LEU A 1 85 ? -10.371 25.542 10.902 1.00 57.56 85 LEU A CA 1
ATOM 677 C C . LEU A 1 85 ? -8.854 25.744 10.967 1.00 57.56 85 LEU A C 1
ATOM 679 O O . LEU A 1 85 ? -8.179 25.199 11.846 1.00 57.56 85 LEU A O 1
ATOM 683 N N . THR A 1 86 ? -8.317 26.480 9.998 1.00 69.62 86 THR A N 1
ATOM 684 C CA . THR A 1 86 ? -6.882 26.716 9.897 1.00 69.62 86 THR A CA 1
ATOM 685 C C . THR A 1 86 ? -6.439 27.568 11.090 1.00 69.62 86 THR A C 1
ATOM 687 O O . THR A 1 86 ? -7.225 28.356 11.615 1.00 69.62 86 THR A O 1
ATOM 690 N N . GLU A 1 87 ? -5.170 27.491 11.510 1.00 57.91 87 GLU A N 1
ATOM 691 C CA . GLU A 1 87 ? -4.630 28.408 12.539 1.00 57.91 87 GLU A CA 1
ATOM 692 C C . GLU A 1 87 ? -4.900 29.886 12.196 1.00 57.91 87 GLU A C 1
ATOM 694 O O . GLU A 1 87 ? -5.126 30.700 13.088 1.00 57.91 87 GLU A O 1
ATOM 699 N N . ALA A 1 88 ? -4.953 30.222 10.903 1.00 61.09 88 ALA A N 1
ATOM 700 C CA . ALA A 1 88 ? -5.334 31.543 10.412 1.00 61.09 88 ALA A CA 1
ATOM 701 C C . ALA A 1 88 ? -6.803 31.912 10.709 1.00 61.09 88 ALA A C 1
ATOM 703 O O . ALA A 1 88 ? -7.067 33.044 11.109 1.00 61.09 88 ALA A O 1
ATOM 704 N N . ASP A 1 89 ? -7.743 30.973 10.575 1.00 64.81 89 ASP A N 1
ATOM 705 C CA . ASP A 1 89 ? -9.166 31.199 10.870 1.00 64.81 89 AS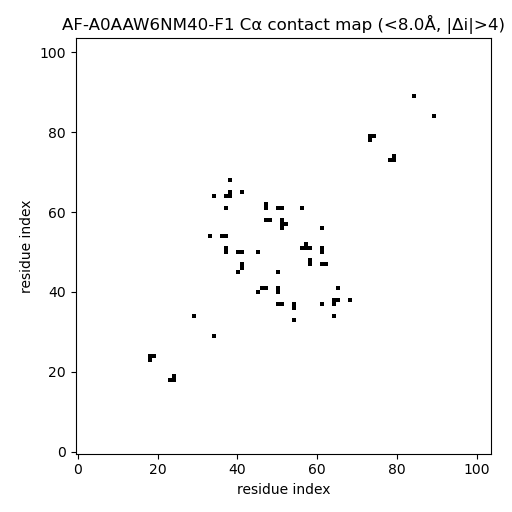P A CA 1
ATOM 706 C C . ASP A 1 89 ? -9.406 31.313 12.381 1.00 64.81 89 ASP A C 1
ATOM 708 O O . ASP A 1 89 ? -10.192 32.146 12.835 1.00 64.81 89 ASP A O 1
ATOM 712 N N . ALA A 1 90 ? -8.666 30.531 13.175 1.00 62.34 90 ALA A N 1
ATOM 713 C CA . ALA A 1 90 ? -8.675 30.630 14.632 1.00 62.34 90 ALA A CA 1
ATOM 714 C C . ALA A 1 90 ? -8.113 31.978 15.126 1.00 62.34 90 ALA A C 1
ATOM 716 O O . ALA A 1 90 ? -8.669 32.564 16.051 1.00 62.34 90 ALA A O 1
ATOM 717 N N . LEU A 1 91 ? -7.053 32.503 14.496 1.00 63.94 91 LEU A N 1
ATOM 718 C CA . LEU A 1 91 ? -6.490 33.826 14.805 1.00 63.94 91 LEU A CA 1
ATOM 719 C C . LEU A 1 91 ? -7.404 34.979 14.361 1.00 63.94 91 LEU A C 1
ATOM 721 O O . LEU A 1 91 ? -7.497 35.983 15.066 1.00 63.94 91 LEU A O 1
ATOM 725 N N . ALA A 1 92 ? -8.113 34.837 13.237 1.00 65.62 92 ALA A N 1
ATOM 726 C CA . ALA A 1 92 ? -9.072 35.836 12.761 1.00 65.62 92 ALA A CA 1
ATOM 727 C C . ALA A 1 92 ? -10.270 36.009 13.715 1.00 65.62 92 ALA A C 1
ATOM 729 O O . ALA A 1 92 ? -10.777 37.120 13.867 1.00 65.62 92 ALA A O 1
ATOM 730 N N . ALA A 1 93 ? -10.682 34.942 14.408 1.00 62.31 93 ALA A N 1
ATOM 731 C CA . ALA A 1 93 ? -11.768 34.986 15.388 1.00 62.31 93 ALA A CA 1
ATOM 732 C C . ALA A 1 93 ? -11.408 35.726 16.695 1.00 62.31 93 ALA A C 1
ATOM 734 O O . ALA A 1 93 ? -12.304 36.142 17.423 1.00 62.31 93 ALA A O 1
ATOM 735 N N . VAL A 1 94 ? -10.117 35.920 16.996 1.00 63.84 94 VAL A N 1
ATOM 736 C CA . VAL A 1 94 ? -9.646 36.587 18.230 1.00 63.84 94 VAL A CA 1
ATOM 737 C C . VAL A 1 94 ? -9.537 38.117 18.061 1.00 63.84 94 VAL A C 1
ATOM 739 O O . VAL A 1 94 ? -9.308 38.837 19.027 1.00 63.84 94 VAL A O 1
ATOM 742 N N . GLY A 1 95 ? -9.719 38.647 16.846 1.00 57.62 95 GLY A N 1
ATOM 743 C CA . GLY A 1 95 ? -9.362 40.026 16.489 1.00 57.62 95 GLY A CA 1
ATOM 744 C C . GLY A 1 95 ? -10.514 40.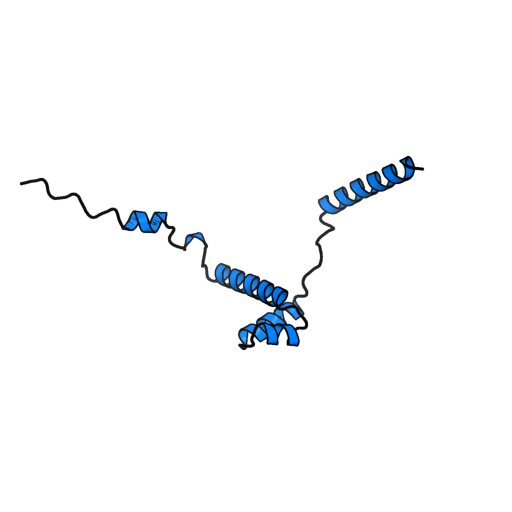988 16.187 1.00 57.62 95 GLY A C 1
ATOM 745 O O . GLY A 1 95 ? -10.373 41.782 15.258 1.00 57.62 95 GLY A O 1
ATOM 746 N N . GLN A 1 96 ? -11.635 40.947 16.912 1.00 52.53 96 GLN A N 1
ATOM 747 C CA . GLN A 1 96 ? -12.704 41.953 16.781 1.00 52.53 96 GLN A CA 1
ATOM 748 C C . GLN A 1 96 ? -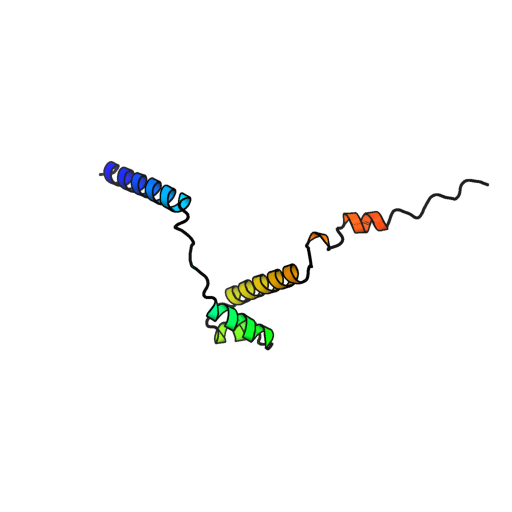13.388 42.249 18.122 1.00 52.53 96 GLN A C 1
ATOM 750 O O . GLN A 1 96 ? -14.569 41.959 18.263 1.00 52.53 96 GLN A O 1
ATOM 755 N N . ASP A 1 97 ? -12.687 42.811 19.113 1.00 51.69 97 ASP A N 1
ATOM 756 C CA . ASP A 1 97 ? -13.412 43.323 20.293 1.00 51.69 97 ASP A CA 1
ATOM 757 C C . ASP A 1 97 ? -12.832 44.557 20.988 1.00 51.69 97 ASP A C 1
ATOM 759 O O . ASP A 1 97 ? -13.237 44.895 22.091 1.00 51.69 97 ASP A O 1
ATOM 763 N N . GLU A 1 98 ? -11.945 45.316 20.345 1.00 50.38 98 GLU A N 1
ATOM 764 C CA . GLU A 1 98 ? -11.559 46.617 20.892 1.00 50.38 98 GLU A CA 1
ATOM 765 C C . GLU A 1 98 ? -11.532 47.646 19.775 1.00 50.38 98 GLU A C 1
ATOM 767 O O . GLU A 1 98 ? -10.690 47.551 18.885 1.00 50.38 98 GLU A O 1
ATOM 772 N N . ARG A 1 99 ? -12.491 48.590 19.803 1.00 51.53 99 ARG A N 1
ATOM 773 C CA . ARG A 1 99 ? -12.372 50.016 19.415 1.00 51.53 99 ARG A CA 1
ATOM 774 C C . ARG A 1 99 ? -13.754 50.669 19.250 1.00 51.53 99 ARG A C 1
ATOM 776 O O . ARG A 1 99 ? -14.142 51.020 18.141 1.00 51.53 99 ARG A O 1
ATOM 783 N N . GLN A 1 100 ? -14.461 50.897 20.359 1.00 47.44 100 GLN A N 1
ATOM 784 C CA . GLN A 1 100 ? -15.470 51.964 20.459 1.00 47.44 100 GLN A CA 1
ATOM 785 C C . GLN A 1 100 ? -15.546 52.538 21.883 1.00 47.44 100 GLN A C 1
ATOM 787 O O . GLN A 1 100 ? -16.603 52.514 22.491 1.00 47.44 100 GLN A O 1
ATOM 792 N N . GLU A 1 101 ? -14.459 53.098 22.414 1.00 50.56 101 GLU A N 1
ATOM 793 C CA . GLU A 1 101 ? -14.555 54.049 23.533 1.00 50.56 101 GLU A CA 1
ATOM 794 C C . GLU A 1 101 ? -13.499 55.144 23.367 1.00 50.56 101 GLU A C 1
ATOM 796 O O . GLU A 1 101 ? -12.432 55.087 23.951 1.00 50.56 101 GLU A O 1
ATOM 801 N N . GLU A 1 102 ? -13.782 56.129 22.514 1.00 48.94 102 GLU A N 1
ATOM 802 C CA . GLU A 1 102 ? -13.162 57.462 22.583 1.00 48.94 102 GLU A CA 1
ATOM 803 C C . GLU A 1 102 ? -14.107 58.477 21.918 1.00 48.94 102 GLU A C 1
ATOM 805 O O . GLU A 1 102 ? -13.850 59.040 20.854 1.00 48.94 102 GLU A O 1
ATOM 810 N N . ARG A 1 103 ? -15.281 58.659 22.534 1.00 47.00 103 ARG A N 1
ATOM 811 C CA . ARG A 1 103 ? -16.103 59.870 22.406 1.00 47.00 103 ARG A CA 1
ATOM 812 C C . ARG A 1 103 ? -16.808 60.133 23.736 1.00 47.00 103 ARG A C 1
ATOM 814 O O . ARG A 1 103 ? -17.952 59.725 23.915 1.00 47.00 103 ARG A O 1
ATOM 821 N N . ALA A 1 104 ? -16.109 60.814 24.637 1.00 47.66 104 ALA A N 1
ATOM 822 C CA . ALA A 1 104 ? -16.673 61.602 25.728 1.00 47.66 104 ALA A CA 1
ATOM 823 C C . ALA A 1 104 ? -15.703 62.743 26.044 1.00 47.66 104 ALA A C 1
ATOM 825 O O . ALA A 1 104 ? -14.500 62.442 26.208 1.00 47.66 104 ALA A O 1
#

InterPro domains:
  IPR060747 TraD, N-terminal [PF27712] (67-93)

Sequence (104 aa):
ARDDYEDRRERQRQGIELARQAGRYKGRRADPKRRAQVVALRKSGYSINKTAELAGYSAAQVKRIWAEVSQAEAKQHGAFVEDALTEADALAAVGQDERQEERA

pLDDT: mean 82.86, std 16.77, range [47.0, 97.06]

Mean predicted aligned error: 12.54 Å

Solvent-accessible surface area (backbone atoms only — not comparable to full-atom values): 6475 Å² total; per-residue (Å²): 124,66,62,69,51,54,54,51,52,49,54,50,49,54,53,50,49,55,39,49,75,69,60,69,75,73,74,85,78,81,61,66,67,64,50,50,50,46,51,52,42,48,75,73,67,48,52,64,65,59,40,12,66,77,67,74,45,51,52,69,56,49,51,51,55,51,52,58,48,52,55,50,51,35,57,72,72,64,58,47,82,84,73,53,80,43,75,67,56,61,54,59,72,72,70,81,85,84,87,87,86,90,86,130

Radius of gyration: 27.12 Å; Cα contacts (8 Å, |Δi|>4): 37; chains: 1; bounding box: 52×76×53 Å